Protein AF-A0A7X1P0K0-F1 (afdb_monomer_lite)

pLDDT: mean 72.16, std 23.35, range [21.23, 95.69]

Secondary structure (DSSP, 8-state):
--PPP--------------PPP--------HHHHHHHHHHHH--GGGS-HHHHHHHHHHHHHHHHHHHHHTT-HHHHHHHHHHHTTEEEEEEE-TTSS-EE-HHHHHHHHHHHHHTT--S-PPPPTT-SS---TT----SS---

Radius of gyration: 26.15 Å; chains: 1; bounding box: 44×65×74 Å

Structure (mmCIF, N/CA/C/O backbone):
data_AF-A0A7X1P0K0-F1
#
_entry.id   AF-A0A7X1P0K0-F1
#
loop_
_atom_site.group_PDB
_atom_site.id
_atom_site.type_symbol
_atom_site.label_atom_id
_atom_site.label_alt_id
_atom_site.label_comp_id
_atom_site.label_asym_id
_atom_site.label_entity_id
_atom_site.label_seq_id
_atom_site.pdbx_PDB_ins_code
_atom_site.Cartn_x
_atom_site.Cartn_y
_atom_site.Cartn_z
_atom_site.occupancy
_atom_site.B_iso_or_equiv
_atom_site.auth_seq_id
_atom_site.auth_comp_id
_atom_site.auth_asym_id
_atom_site.auth_atom_id
_atom_site.pdbx_PDB_model_num
ATOM 1 N N . MET A 1 1 ? -8.105 27.519 53.487 1.00 41.38 1 MET A N 1
ATOM 2 C CA . MET A 1 1 ? -7.883 28.438 52.351 1.00 41.38 1 MET A CA 1
ATOM 3 C C . MET A 1 1 ? -6.881 29.509 52.755 1.00 41.38 1 MET A C 1
ATOM 5 O O . MET A 1 1 ? -7.204 30.260 53.666 1.00 41.38 1 MET A O 1
ATOM 9 N N . PRO A 1 2 ? -5.701 29.587 52.121 1.00 34.84 2 PRO A N 1
ATOM 10 C CA . PRO A 1 2 ? -4.842 30.767 52.186 1.00 34.84 2 PRO A CA 1
ATOM 11 C C . PRO A 1 2 ? -4.853 31.532 50.851 1.00 34.84 2 PRO A C 1
ATOM 13 O O . PRO A 1 2 ? -4.687 30.959 49.777 1.00 34.84 2 PRO A O 1
ATOM 16 N N . THR A 1 3 ? -5.076 32.839 50.944 1.00 40.69 3 THR A N 1
ATOM 17 C CA . THR A 1 3 ? -5.170 33.820 49.855 1.00 40.69 3 THR A CA 1
ATOM 18 C C . THR A 1 3 ? -3.791 34.324 49.415 1.00 40.69 3 THR A C 1
ATOM 20 O O . THR A 1 3 ? -2.991 34.720 50.259 1.00 40.69 3 THR A O 1
ATOM 23 N N . TYR A 1 4 ? -3.541 34.373 48.103 1.00 34.72 4 TYR A N 1
ATOM 24 C CA . TYR A 1 4 ? -2.341 34.969 47.491 1.00 34.72 4 TYR A CA 1
ATOM 25 C C . TYR A 1 4 ? -2.583 36.445 47.099 1.00 34.72 4 TYR A C 1
ATOM 27 O O . TYR A 1 4 ? -3.680 36.764 46.627 1.00 34.72 4 TYR A O 1
ATOM 35 N N . PRO A 1 5 ? -1.597 37.356 47.250 1.00 40.56 5 PRO A N 1
ATOM 36 C CA . PRO A 1 5 ? -1.775 38.774 46.946 1.00 40.56 5 PRO A CA 1
ATOM 37 C C . PRO A 1 5 ? -1.612 39.066 45.444 1.00 40.56 5 PRO A C 1
ATOM 39 O O . PRO A 1 5 ? -0.717 38.540 44.785 1.00 40.56 5 PRO A O 1
ATOM 42 N N . LYS A 1 6 ? -2.468 39.941 44.896 1.00 39.59 6 LYS A N 1
ATOM 43 C CA . LYS A 1 6 ? -2.365 40.443 43.515 1.00 39.59 6 LYS A CA 1
ATOM 44 C C . LYS A 1 6 ? -1.377 41.611 43.454 1.00 39.59 6 LYS A C 1
ATOM 46 O O . LYS A 1 6 ? -1.687 42.696 43.946 1.00 39.59 6 LYS A O 1
ATOM 51 N N . SER A 1 7 ? -0.221 41.417 42.822 1.00 40.66 7 SER A N 1
ATOM 52 C CA . SER A 1 7 ? 0.666 42.514 42.424 1.00 40.66 7 SER A CA 1
ATOM 53 C C . SER A 1 7 ? 0.181 43.134 41.108 1.00 40.66 7 SER A C 1
ATOM 55 O O . SER A 1 7 ? -0.171 42.447 40.150 1.00 40.66 7 SER A O 1
ATOM 57 N N . LYS A 1 8 ? 0.107 44.466 41.092 1.00 39.44 8 LYS A N 1
ATOM 58 C CA . LYS A 1 8 ? -0.254 45.275 39.927 1.00 39.44 8 LYS A CA 1
ATOM 59 C C . LYS A 1 8 ? 0.939 45.339 38.969 1.00 39.44 8 LYS A C 1
ATOM 61 O O . LYS A 1 8 ? 2.002 45.801 39.368 1.00 39.44 8 LYS A O 1
ATOM 66 N N . LEU A 1 9 ? 0.745 44.940 37.713 1.00 39.34 9 LEU A N 1
ATOM 67 C CA . LEU A 1 9 ? 1.635 45.275 36.600 1.00 39.34 9 LEU A CA 1
ATOM 68 C C . LEU A 1 9 ? 0.927 46.314 35.728 1.00 39.34 9 LEU A C 1
ATOM 70 O O . LEU A 1 9 ? 0.146 45.992 34.838 1.00 39.34 9 LEU A O 1
ATOM 74 N N . THR A 1 10 ? 1.165 47.579 36.050 1.00 34.94 10 THR A N 1
ATOM 75 C CA . THR A 1 10 ? 0.877 48.731 35.192 1.00 34.94 10 THR A CA 1
ATOM 76 C C . THR A 1 10 ? 2.114 49.027 34.349 1.00 34.94 10 THR A C 1
ATOM 78 O O . THR A 1 10 ? 3.195 49.178 34.909 1.00 34.94 10 THR A O 1
ATOM 81 N N . GLY A 1 11 ? 1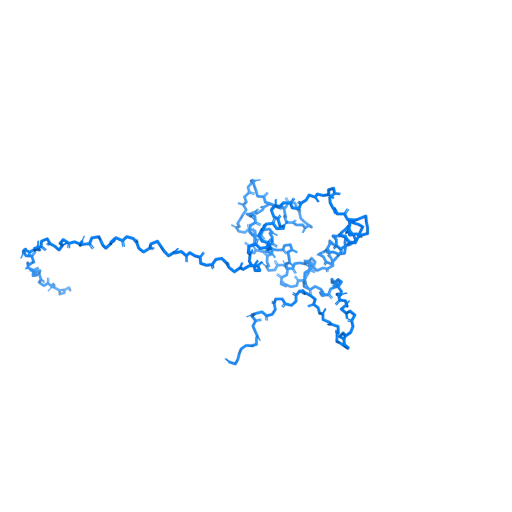.932 49.166 33.032 1.00 32.44 11 GLY A N 1
ATOM 82 C CA . GLY A 1 11 ? 2.897 49.825 32.143 1.00 32.44 11 GLY A CA 1
ATOM 83 C C . GLY A 1 11 ? 3.753 48.900 31.276 1.00 32.44 11 GLY A C 1
ATOM 84 O O . GLY A 1 11 ? 4.973 48.908 31.388 1.00 32.44 11 GLY A O 1
ATOM 85 N N . GLY A 1 12 ? 3.130 48.131 30.380 1.00 32.22 12 GLY A N 1
ATOM 86 C CA . GLY A 1 12 ? 3.835 47.509 29.258 1.00 32.22 12 GLY A CA 1
ATOM 87 C C . GLY A 1 12 ? 4.088 48.545 28.164 1.00 32.22 12 GLY A C 1
ATOM 88 O O . GLY A 1 12 ? 3.174 48.885 27.418 1.00 32.22 12 GLY A O 1
ATOM 89 N N . SER A 1 13 ? 5.316 49.060 28.098 1.00 31.53 13 SER A N 1
ATOM 90 C CA . SER A 1 13 ? 5.837 49.767 26.925 1.00 31.53 13 SER A CA 1
ATOM 91 C C . SER A 1 13 ? 5.728 48.852 25.703 1.00 31.53 13 SER A C 1
ATOM 93 O O . SER A 1 13 ? 6.074 47.672 25.782 1.00 31.53 13 SER A O 1
ATOM 95 N N . ALA A 1 14 ? 5.207 49.386 24.598 1.00 36.25 14 ALA A N 1
ATOM 96 C CA . ALA A 1 14 ? 5.053 48.681 23.337 1.00 36.25 14 ALA A CA 1
ATOM 97 C C . ALA A 1 14 ? 6.414 48.149 22.864 1.00 36.25 14 ALA A C 1
ATOM 99 O O . ALA A 1 14 ? 7.291 48.911 22.462 1.00 36.25 14 ALA A O 1
ATOM 100 N N . ILE A 1 15 ? 6.590 46.828 22.918 1.00 41.38 15 ILE A N 1
ATOM 101 C CA . ILE A 1 15 ? 7.692 46.157 22.235 1.00 41.38 15 ILE A CA 1
ATOM 102 C C . ILE A 1 15 ? 7.289 46.123 20.766 1.00 41.38 15 ILE A C 1
ATOM 104 O O . ILE A 1 15 ? 6.531 45.259 20.328 1.00 41.38 15 ILE A O 1
ATOM 108 N N . GLU A 1 16 ? 7.743 47.124 20.022 1.00 36.84 16 GLU A N 1
ATOM 109 C CA . GLU A 1 16 ? 7.662 47.148 18.573 1.00 36.84 16 GLU A CA 1
ATOM 110 C C . GLU A 1 16 ? 8.475 45.967 18.034 1.00 36.84 16 GLU A C 1
ATOM 112 O O . GLU A 1 16 ? 9.703 45.993 17.957 1.00 36.84 16 GLU A O 1
ATOM 117 N N . THR A 1 17 ? 7.781 44.869 17.732 1.00 39.78 17 THR A N 1
ATOM 118 C CA . THR A 1 17 ? 8.357 43.722 17.038 1.00 39.78 17 THR A CA 1
ATOM 119 C C . THR A 1 17 ? 8.744 44.181 15.643 1.00 39.78 17 THR A C 1
ATOM 121 O O . THR A 1 17 ? 7.913 44.201 14.731 1.00 39.78 17 THR A O 1
ATOM 124 N N . ARG A 1 18 ? 10.011 44.569 15.486 1.00 33.25 18 ARG A N 1
ATOM 125 C CA . ARG A 1 18 ? 10.661 44.750 14.193 1.00 33.25 18 ARG A CA 1
ATOM 126 C C . ARG A 1 18 ? 10.434 43.464 13.396 1.00 33.25 18 ARG A C 1
ATOM 128 O O . ARG A 1 18 ? 10.997 42.419 13.712 1.00 33.25 18 ARG A O 1
ATOM 135 N N . ARG A 1 19 ? 9.529 43.511 12.414 1.00 42.62 19 ARG A N 1
ATOM 136 C CA . ARG A 1 19 ? 9.377 42.439 11.429 1.00 42.62 19 ARG A CA 1
ATOM 137 C C . ARG A 1 19 ? 10.659 42.434 10.613 1.00 42.62 19 ARG A C 1
ATOM 139 O O . ARG A 1 19 ? 10.834 43.274 9.735 1.00 42.62 19 ARG A O 1
ATOM 146 N N . GLU A 1 20 ? 11.566 41.530 10.959 1.00 42.69 20 GLU A N 1
ATOM 147 C CA . GLU A 1 20 ? 12.721 41.235 10.124 1.00 42.69 20 GLU A CA 1
ATOM 148 C C . GLU A 1 20 ? 12.213 40.839 8.726 1.00 42.69 20 GLU A C 1
ATOM 150 O O . GLU A 1 20 ? 11.269 40.043 8.624 1.00 42.69 20 GLU A O 1
ATOM 155 N N . PRO A 1 21 ? 12.761 41.424 7.646 1.00 40.38 21 PRO A N 1
ATOM 156 C CA . PRO A 1 21 ? 12.362 41.077 6.294 1.00 40.38 21 PRO A CA 1
ATOM 157 C C . PRO A 1 21 ? 12.607 39.585 6.075 1.00 40.38 21 PRO A C 1
ATOM 159 O O . PRO A 1 21 ? 13.673 39.061 6.398 1.00 40.38 21 PRO A O 1
ATOM 162 N N . GLY A 1 22 ? 11.566 38.912 5.580 1.00 39.38 22 GLY A N 1
ATOM 163 C CA . GLY A 1 22 ? 11.527 37.472 5.391 1.00 39.38 22 GLY A CA 1
ATOM 164 C C . GLY A 1 22 ? 12.794 36.968 4.718 1.00 39.38 22 GLY A C 1
ATOM 165 O O . GLY A 1 22 ? 13.160 37.409 3.630 1.00 39.38 22 GLY A O 1
ATOM 166 N N . HIS A 1 23 ? 13.452 36.025 5.381 1.00 45.34 23 HIS A N 1
ATOM 167 C CA . HIS A 1 23 ? 14.465 35.204 4.755 1.00 45.34 23 HIS A CA 1
ATOM 168 C C . HIS A 1 23 ? 13.734 34.344 3.719 1.00 45.34 23 HIS A C 1
ATOM 170 O O . HIS A 1 23 ? 13.201 33.282 4.044 1.00 45.34 23 HIS A O 1
ATOM 176 N N . THR A 1 24 ? 13.630 34.828 2.480 1.00 44.19 24 THR A N 1
ATOM 177 C CA . THR A 1 24 ? 13.305 33.971 1.343 1.00 44.19 24 THR A CA 1
ATOM 178 C C . THR A 1 24 ? 14.504 33.051 1.191 1.00 44.19 24 T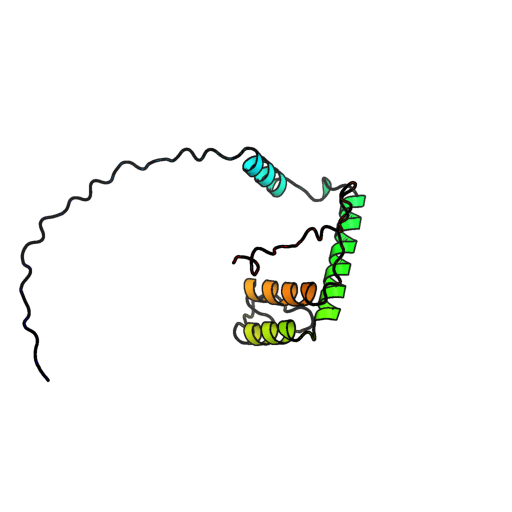HR A C 1
ATOM 180 O O . THR A 1 24 ? 15.454 33.362 0.482 1.00 44.19 24 THR A O 1
ATOM 183 N N . ALA A 1 25 ? 14.516 31.966 1.963 1.00 51.41 25 ALA A N 1
ATOM 184 C CA . ALA A 1 25 ? 15.462 30.893 1.760 1.00 51.41 25 ALA A CA 1
ATOM 185 C C . ALA A 1 25 ? 15.234 30.416 0.326 1.00 51.41 25 ALA A C 1
ATOM 187 O O . ALA A 1 25 ? 14.210 29.789 0.043 1.00 51.41 25 ALA A O 1
ATOM 188 N N . GLU A 1 26 ? 16.141 30.759 -0.587 1.00 55.34 26 GLU A N 1
ATOM 189 C CA . GLU A 1 26 ? 16.251 30.049 -1.852 1.00 55.34 26 GLU A CA 1
ATOM 190 C C . GLU A 1 26 ? 16.475 28.585 -1.483 1.00 55.34 26 GLU A C 1
ATOM 192 O O . GLU A 1 26 ? 17.551 28.175 -1.045 1.00 55.34 26 GLU A O 1
ATOM 197 N N . ARG A 1 27 ? 15.396 27.804 -1.541 1.00 62.16 27 ARG A N 1
ATOM 198 C CA . ARG A 1 27 ? 15.438 26.370 -1.310 1.00 62.16 27 ARG A CA 1
ATOM 199 C C . ARG A 1 27 ? 16.267 25.811 -2.454 1.00 62.16 27 ARG A C 1
ATOM 201 O O . ARG A 1 27 ? 15.764 25.714 -3.569 1.00 62.16 27 ARG A O 1
ATOM 208 N N . SER A 1 28 ? 17.535 25.491 -2.200 1.00 68.94 28 SER A N 1
ATOM 209 C CA . SER A 1 28 ? 18.311 24.727 -3.168 1.00 68.94 28 SER A CA 1
ATOM 210 C C . SER A 1 28 ? 17.625 23.363 -3.281 1.00 68.94 28 SER A C 1
ATOM 212 O O . SER A 1 28 ? 17.618 22.550 -2.357 1.00 68.94 28 SER A O 1
ATOM 214 N N . GLU A 1 29 ? 16.868 23.171 -4.357 1.00 71.12 29 GLU A N 1
ATOM 215 C CA . GLU A 1 29 ? 16.219 21.895 -4.616 1.00 71.12 29 GLU A CA 1
ATOM 216 C C . GLU A 1 29 ? 17.300 20.896 -5.014 1.00 71.12 29 GLU A C 1
ATOM 218 O O . GLU A 1 29 ? 18.022 21.095 -5.994 1.00 71.12 29 GLU A O 1
ATOM 223 N N . ASP A 1 30 ? 17.429 19.822 -4.234 1.00 89.50 30 ASP A N 1
ATOM 224 C CA . ASP A 1 30 ? 18.289 18.702 -4.595 1.00 89.50 30 ASP A CA 1
ATOM 225 C C . ASP A 1 30 ? 17.865 18.200 -5.982 1.00 89.50 30 ASP A C 1
ATOM 227 O O . ASP A 1 30 ? 16.691 17.916 -6.231 1.00 89.50 30 ASP A O 1
ATOM 231 N N . ARG A 1 31 ? 18.828 18.089 -6.902 1.00 91.12 31 ARG A N 1
ATOM 232 C CA . ARG A 1 31 ? 18.596 17.606 -8.268 1.00 91.12 31 ARG A CA 1
ATOM 233 C C . ARG A 1 31 ? 17.901 16.247 -8.272 1.00 91.12 31 ARG A C 1
ATOM 235 O O . ARG A 1 31 ? 17.075 16.002 -9.147 1.00 91.12 31 ARG A O 1
ATOM 242 N N . VAL A 1 32 ? 18.209 15.386 -7.303 1.00 93.25 32 VAL A N 1
ATOM 243 C CA . VAL A 1 32 ? 17.559 14.079 -7.152 1.00 93.25 32 VAL A CA 1
ATOM 244 C C . VAL A 1 32 ? 16.110 14.250 -6.703 1.00 93.25 32 VAL A C 1
ATOM 246 O O . VAL A 1 32 ? 15.215 13.650 -7.296 1.00 93.25 32 VAL A O 1
ATOM 249 N N . GLN A 1 33 ? 15.855 15.108 -5.711 1.00 92.62 33 GLN A N 1
ATOM 250 C CA . GLN A 1 33 ? 14.498 15.409 -5.248 1.00 92.62 33 GLN A CA 1
ATOM 251 C C . GLN A 1 33 ? 13.642 15.997 -6.377 1.00 92.62 33 GLN A C 1
ATOM 253 O O . GLN A 1 33 ? 12.513 15.551 -6.589 1.00 92.62 33 GLN A O 1
ATOM 258 N N . SER A 1 34 ? 14.182 16.967 -7.117 1.00 92.38 34 SER A N 1
ATOM 259 C CA . SER A 1 34 ? 13.494 17.620 -8.233 1.00 92.38 34 SER A CA 1
ATOM 260 C C . SER A 1 34 ? 13.191 16.622 -9.354 1.00 92.38 34 SER A C 1
ATOM 262 O O . SER A 1 34 ? 12.057 16.540 -9.826 1.00 92.38 34 SER A O 1
ATOM 264 N N . PHE A 1 35 ? 14.160 15.768 -9.706 1.00 94.00 35 PHE A N 1
ATOM 265 C CA . PHE A 1 35 ? 13.965 14.704 -10.689 1.00 94.00 35 PHE A CA 1
ATOM 266 C C . PHE A 1 35 ? 12.861 13.722 -10.280 1.00 94.00 35 PHE A C 1
ATOM 268 O O . PHE A 1 35 ? 11.960 13.464 -11.074 1.00 94.00 35 PHE A O 1
ATOM 275 N N . LEU A 1 36 ? 12.891 13.199 -9.049 1.00 93.94 36 LEU A N 1
ATOM 276 C CA . LEU A 1 36 ? 11.883 12.247 -8.570 1.00 93.94 36 LEU A CA 1
ATOM 277 C C . LEU A 1 36 ? 10.490 12.874 -8.502 1.00 93.94 36 LEU A C 1
ATOM 279 O O . LEU A 1 36 ? 9.513 12.236 -8.887 1.00 93.94 36 LEU A O 1
ATOM 283 N N . THR A 1 37 ? 10.403 14.127 -8.051 1.00 95.00 37 THR A N 1
ATOM 284 C CA . THR A 1 37 ? 9.139 14.874 -7.981 1.00 95.00 37 THR A CA 1
ATOM 285 C C . THR A 1 37 ? 8.542 15.050 -9.371 1.00 95.00 37 THR A C 1
ATOM 287 O O . THR A 1 37 ? 7.364 14.754 -9.579 1.00 95.00 37 THR A O 1
ATOM 290 N N . ARG A 1 38 ? 9.361 15.479 -10.337 1.00 94.38 38 ARG A N 1
ATOM 291 C CA . ARG A 1 38 ? 8.937 15.645 -11.726 1.00 94.38 38 ARG A CA 1
ATOM 292 C C . ARG A 1 38 ? 8.523 14.313 -12.340 1.00 94.38 38 ARG A C 1
ATOM 294 O O . ARG A 1 38 ? 7.422 14.212 -12.864 1.00 94.38 38 ARG A O 1
ATOM 301 N N . TYR A 1 39 ? 9.364 13.287 -12.211 1.00 93.50 39 TYR A N 1
ATOM 302 C CA . TYR A 1 39 ? 9.077 11.949 -12.720 1.00 93.50 39 TYR A CA 1
ATOM 303 C C . TYR A 1 39 ? 7.749 11.413 -12.170 1.00 93.50 39 TYR A C 1
ATOM 305 O O . TYR A 1 39 ? 6.894 11.004 -12.942 1.00 93.50 39 TYR A O 1
ATOM 313 N N . ALA A 1 40 ? 7.528 11.478 -10.854 1.00 92.62 40 ALA A N 1
ATOM 314 C CA . ALA A 1 40 ? 6.293 10.994 -10.238 1.00 92.62 40 ALA A CA 1
ATOM 315 C C . ALA A 1 40 ? 5.045 11.800 -10.641 1.00 92.62 40 ALA A C 1
ATOM 317 O O . ALA A 1 40 ? 3.952 11.239 -10.674 1.00 92.62 40 ALA A O 1
ATOM 318 N N . SER A 1 41 ? 5.198 13.095 -10.933 1.00 95.50 41 SER A N 1
ATOM 319 C CA . SER A 1 41 ? 4.081 13.979 -11.297 1.00 95.50 41 SER A CA 1
ATOM 320 C C . SER A 1 41 ? 3.717 13.908 -12.783 1.00 95.50 41 SER A C 1
ATOM 322 O O . SER A 1 41 ? 2.561 14.125 -13.133 1.00 95.50 41 SER A O 1
ATOM 324 N N . GLU A 1 42 ? 4.692 13.633 -13.655 1.00 95.69 42 GLU A N 1
ATOM 325 C CA . GLU A 1 42 ? 4.513 13.600 -15.114 1.00 95.69 42 GLU A CA 1
ATOM 326 C C . GLU A 1 42 ? 4.281 12.185 -15.669 1.00 95.69 42 GLU A C 1
ATOM 328 O O . GLU A 1 42 ? 3.808 12.061 -16.795 1.00 95.69 42 GLU A O 1
ATOM 333 N N . LEU A 1 43 ? 4.592 11.125 -14.911 1.00 94.06 43 LEU A N 1
ATOM 334 C CA . LEU A 1 43 ? 4.461 9.737 -15.366 1.00 94.06 43 LEU A CA 1
ATOM 335 C C . LEU A 1 43 ? 3.004 9.376 -15.678 1.00 94.06 43 LEU A C 1
ATOM 337 O O . LEU A 1 43 ? 2.136 9.423 -14.802 1.00 94.06 43 LEU A O 1
ATOM 341 N N . ARG A 1 44 ? 2.747 8.924 -16.908 1.00 94.31 44 ARG A N 1
ATOM 342 C CA . ARG A 1 44 ? 1.432 8.434 -17.326 1.00 94.31 44 ARG A CA 1
ATOM 343 C C . ARG A 1 44 ? 1.434 6.924 -17.476 1.00 94.31 44 ARG A C 1
ATOM 345 O O . ARG A 1 44 ? 2.468 6.289 -17.664 1.00 94.31 44 ARG A O 1
ATOM 352 N N . TYR A 1 45 ? 0.243 6.335 -17.427 1.00 90.69 45 TYR A N 1
ATOM 353 C CA . TYR A 1 45 ? 0.086 4.896 -17.621 1.00 90.69 45 TYR A CA 1
ATOM 354 C C . TYR A 1 45 ? 0.557 4.447 -19.011 1.00 90.69 45 TYR A C 1
ATOM 356 O O . TYR A 1 45 ? 1.129 3.370 -19.145 1.00 90.69 45 TYR A O 1
ATOM 364 N N . GLU A 1 46 ? 0.351 5.288 -20.027 1.00 94.50 46 GLU A N 1
ATOM 365 C CA . GLU A 1 46 ? 0.751 5.010 -21.410 1.00 94.50 46 GLU A CA 1
ATOM 366 C C . GLU A 1 46 ? 2.275 4.950 -21.601 1.00 94.50 46 GLU A C 1
ATOM 368 O O . GLU A 1 46 ? 2.742 4.304 -22.535 1.00 94.50 46 GLU A O 1
ATOM 373 N N . ASP A 1 47 ? 3.040 5.581 -20.706 1.00 93.25 47 ASP A N 1
ATOM 374 C CA . ASP A 1 47 ? 4.505 5.587 -20.748 1.00 93.25 47 ASP A CA 1
ATOM 375 C C . ASP A 1 47 ? 5.107 4.306 -20.141 1.00 93.25 47 ASP A C 1
ATOM 377 O O . ASP A 1 47 ? 6.317 4.079 -20.212 1.00 93.25 47 ASP A O 1
ATOM 381 N N . LEU A 1 48 ? 4.280 3.459 -19.513 1.00 92.31 48 LEU A N 1
ATOM 382 C CA . LEU A 1 48 ? 4.734 2.240 -18.855 1.00 92.31 48 LEU A CA 1
ATOM 383 C C . LEU A 1 48 ? 4.896 1.099 -19.868 1.00 92.31 48 LEU A C 1
ATOM 385 O O . LEU A 1 48 ? 3.945 0.764 -20.580 1.00 92.31 48 LEU A O 1
ATOM 389 N N . PRO A 1 49 ? 6.049 0.412 -19.881 1.00 94.56 49 PRO A N 1
ATOM 390 C CA . PRO A 1 49 ? 6.214 -0.756 -20.724 1.00 94.56 49 PRO A CA 1
ATOM 391 C C . PRO A 1 49 ? 5.300 -1.899 -20.261 1.00 94.56 49 PRO A C 1
ATOM 393 O O . PRO A 1 49 ? 4.961 -2.032 -19.077 1.00 94.56 49 PRO A O 1
ATOM 396 N N . ALA A 1 50 ? 4.894 -2.748 -21.206 1.00 93.69 50 ALA A N 1
ATOM 397 C CA . ALA A 1 50 ? 3.916 -3.804 -20.958 1.00 93.69 50 ALA A CA 1
ATOM 398 C C . ALA A 1 50 ? 4.377 -4.782 -19.863 1.00 93.69 50 ALA A C 1
ATOM 400 O O . ALA A 1 50 ? 3.561 -5.214 -19.041 1.00 93.69 50 ALA A O 1
ATOM 401 N N . GLU A 1 51 ? 5.678 -5.083 -19.793 1.00 92.94 51 GLU A N 1
ATOM 402 C CA . GLU A 1 51 ? 6.244 -5.905 -18.726 1.00 92.94 51 GLU A CA 1
ATOM 403 C C . GLU A 1 51 ? 6.096 -5.259 -17.343 1.00 92.94 51 GLU A C 1
ATOM 405 O O . GLU A 1 51 ? 5.763 -5.956 -16.385 1.00 92.94 51 GLU A O 1
ATOM 410 N N . ALA A 1 52 ? 6.255 -3.936 -17.224 1.00 91.94 52 ALA A N 1
ATOM 411 C CA . ALA A 1 52 ? 6.102 -3.230 -15.953 1.00 91.94 52 ALA A CA 1
ATOM 412 C C . ALA A 1 52 ? 4.642 -3.235 -15.491 1.00 91.94 52 ALA A C 1
ATOM 414 O O . ALA A 1 52 ? 4.359 -3.486 -14.318 1.00 91.94 52 ALA A O 1
ATOM 415 N N . VAL A 1 53 ? 3.700 -3.040 -16.418 1.00 94.31 53 VAL A N 1
ATOM 416 C CA . VAL A 1 53 ? 2.263 -3.142 -16.135 1.00 94.31 53 VAL A CA 1
ATOM 417 C C . VAL A 1 53 ? 1.893 -4.549 -15.671 1.00 94.31 53 VAL A C 1
ATOM 419 O O . VAL A 1 53 ? 1.165 -4.711 -14.689 1.00 94.31 53 VAL A O 1
ATOM 422 N N . HIS A 1 54 ? 2.377 -5.578 -16.367 1.00 93.31 54 HIS A N 1
ATOM 423 C CA . HIS A 1 54 ? 2.128 -6.965 -15.986 1.00 93.31 54 HIS A CA 1
ATOM 424 C C . HIS A 1 54 ? 2.707 -7.266 -14.597 1.00 93.31 54 HIS A C 1
ATOM 426 O O . HIS A 1 54 ? 1.998 -7.751 -13.715 1.00 93.31 54 HIS A O 1
ATOM 432 N N . ALA A 1 55 ? 3.961 -6.884 -14.369 1.00 90.06 55 ALA A N 1
ATOM 433 C CA . ALA A 1 55 ? 4.651 -7.054 -13.100 1.00 90.06 55 ALA A CA 1
ATOM 434 C C . ALA A 1 55 ? 3.958 -6.309 -11.940 1.00 90.06 55 ALA A C 1
ATOM 436 O O . ALA A 1 55 ? 3.937 -6.814 -10.815 1.00 90.06 55 ALA A O 1
ATOM 437 N N . ALA A 1 56 ? 3.367 -5.138 -12.197 1.00 90.81 56 ALA A N 1
ATOM 438 C CA . ALA A 1 56 ? 2.571 -4.397 -11.222 1.00 90.81 56 ALA A CA 1
ATOM 439 C C . ALA A 1 56 ? 1.260 -5.122 -10.878 1.00 90.81 56 ALA A C 1
ATOM 441 O O . ALA A 1 56 ? 0.913 -5.230 -9.703 1.00 90.81 56 ALA A O 1
ATOM 442 N N . LYS A 1 57 ? 0.556 -5.676 -11.875 1.00 93.31 57 LYS A N 1
ATOM 443 C CA . LYS A 1 57 ? -0.666 -6.470 -11.652 1.00 93.31 57 LYS A CA 1
ATOM 444 C C . LYS A 1 57 ? -0.393 -7.694 -10.782 1.00 93.31 57 LYS A C 1
ATOM 446 O O . LYS A 1 57 ? -1.133 -7.928 -9.831 1.00 93.31 57 LYS A O 1
ATOM 451 N N . VAL A 1 58 ? 0.683 -8.428 -11.073 1.00 92.88 58 VAL A N 1
ATOM 452 C CA . VAL A 1 58 ? 1.103 -9.591 -10.274 1.00 92.88 58 VAL A CA 1
ATOM 453 C C . VAL A 1 58 ? 1.342 -9.186 -8.818 1.00 92.88 58 VAL A C 1
ATOM 455 O O . VAL A 1 58 ? 0.761 -9.787 -7.922 1.00 92.88 58 VAL A O 1
ATOM 458 N N . ARG A 1 59 ? 2.083 -8.096 -8.580 1.00 88.69 59 ARG A N 1
ATOM 459 C CA . ARG A 1 59 ? 2.359 -7.581 -7.225 1.00 88.69 59 ARG A CA 1
ATOM 460 C C . ARG A 1 59 ? 1.104 -7.141 -6.468 1.00 88.69 59 ARG A C 1
ATOM 462 O O . ARG A 1 59 ? 1.030 -7.306 -5.253 1.00 88.69 59 ARG A O 1
ATOM 469 N N . ILE A 1 60 ? 0.121 -6.558 -7.159 1.00 90.56 60 ILE A N 1
ATOM 470 C CA . ILE A 1 60 ? -1.163 -6.186 -6.543 1.00 90.56 60 ILE A CA 1
ATOM 471 C C . ILE A 1 60 ? -1.910 -7.443 -6.090 1.00 90.56 60 ILE A C 1
ATOM 473 O O . ILE A 1 60 ? -2.403 -7.484 -4.964 1.00 90.56 60 ILE A O 1
ATOM 477 N N . ILE A 1 61 ? -1.971 -8.467 -6.943 1.00 92.06 61 ILE A N 1
ATOM 478 C CA . ILE A 1 61 ? -2.628 -9.741 -6.623 1.00 92.06 61 ILE A CA 1
ATOM 479 C C . ILE A 1 61 ? -1.911 -10.440 -5.461 1.00 92.06 61 ILE A C 1
ATOM 481 O O . ILE A 1 61 ? -2.580 -10.870 -4.524 1.00 92.06 61 ILE A O 1
ATOM 485 N N . ASP A 1 62 ? -0.577 -10.481 -5.477 1.00 88.75 62 ASP A N 1
ATOM 486 C CA . ASP A 1 62 ? 0.248 -11.022 -4.389 1.00 88.75 62 ASP A CA 1
ATOM 487 C C . ASP A 1 62 ? -0.043 -10.320 -3.054 1.00 88.75 62 ASP A C 1
ATOM 489 O O . ASP A 1 62 ? -0.384 -10.957 -2.058 1.00 88.75 62 ASP A O 1
ATOM 493 N N . THR A 1 63 ? -0.049 -8.983 -3.056 1.00 87.38 63 THR A N 1
ATOM 494 C CA . THR A 1 63 ? -0.344 -8.180 -1.859 1.00 87.38 63 THR A CA 1
ATOM 495 C C . THR A 1 63 ? -1.742 -8.474 -1.304 1.00 87.38 63 THR A C 1
ATOM 497 O O . THR A 1 63 ? -1.924 -8.538 -0.087 1.00 87.38 63 THR A O 1
ATOM 500 N N . LEU A 1 64 ? -2.741 -8.663 -2.172 1.00 90.12 64 LEU A N 1
ATOM 501 C CA . LEU A 1 64 ? -4.095 -9.038 -1.753 1.00 90.12 64 LEU A CA 1
ATOM 502 C C . LEU A 1 64 ? -4.141 -10.463 -1.184 1.00 90.12 64 LEU A C 1
ATOM 504 O O . LEU A 1 64 ? -4.823 -10.690 -0.185 1.00 90.12 64 LEU A O 1
ATOM 508 N N . GLY A 1 65 ? -3.398 -11.402 -1.774 1.00 89.19 65 GLY A N 1
ATOM 509 C CA . GLY A 1 65 ? -3.245 -12.760 -1.252 1.00 89.19 65 GLY A CA 1
ATOM 510 C C . GLY A 1 65 ? -2.617 -12.767 0.142 1.00 89.19 65 GLY A C 1
ATOM 511 O O . GLY A 1 65 ? -3.175 -13.361 1.067 1.00 89.19 65 GLY A O 1
ATOM 512 N N . ALA A 1 66 ? -1.521 -12.027 0.322 1.00 87.69 66 ALA A N 1
ATOM 513 C CA . ALA A 1 66 ? -0.870 -11.850 1.615 1.00 87.69 66 ALA A CA 1
ATOM 514 C C . ALA A 1 66 ? -1.810 -11.190 2.635 1.00 87.69 66 ALA A C 1
ATOM 516 O O . ALA A 1 66 ? -1.901 -11.644 3.771 1.00 87.69 66 ALA A O 1
ATOM 517 N N . LEU A 1 67 ? -2.583 -10.179 2.231 1.00 88.81 67 LEU A N 1
ATOM 518 C CA . LEU A 1 67 ? -3.565 -9.536 3.106 1.00 88.81 67 LEU A CA 1
ATOM 519 C C . LEU A 1 67 ? -4.609 -10.521 3.628 1.00 88.81 67 LEU A C 1
ATOM 521 O O . LEU A 1 67 ? -4.920 -10.512 4.820 1.00 88.81 67 LEU A O 1
ATOM 525 N N . ILE A 1 68 ? -5.147 -11.365 2.747 1.00 89.12 68 ILE A N 1
ATOM 526 C CA . ILE A 1 68 ? -6.131 -12.385 3.119 1.00 89.12 68 ILE A CA 1
ATOM 527 C C . ILE A 1 68 ? -5.492 -13.410 4.064 1.00 89.12 68 ILE A C 1
ATOM 529 O O . ILE A 1 68 ? -6.086 -13.738 5.088 1.00 89.12 68 ILE A O 1
ATOM 533 N N . ALA A 1 69 ? -4.266 -13.857 3.775 1.00 87.94 69 ALA A N 1
ATOM 534 C CA . ALA A 1 69 ? -3.530 -14.787 4.632 1.00 87.94 69 ALA A CA 1
ATOM 535 C C . ALA A 1 69 ? -3.235 -14.201 6.026 1.00 87.94 69 ALA A C 1
ATOM 537 O O . ALA A 1 69 ? -3.316 -14.901 7.034 1.00 87.94 69 ALA A O 1
ATOM 538 N N . GLY A 1 70 ? -2.926 -12.905 6.097 1.00 85.75 70 GLY A N 1
ATOM 539 C CA . GLY A 1 70 ? -2.645 -12.188 7.337 1.00 85.75 70 GLY A CA 1
ATOM 540 C C . GLY A 1 70 ? -3.884 -11.718 8.094 1.00 85.75 70 GLY A C 1
ATOM 541 O O . GLY A 1 70 ? -3.754 -11.233 9.217 1.00 85.75 70 GLY A O 1
ATOM 542 N N . PHE A 1 71 ? -5.086 -11.859 7.527 1.00 88.38 71 PHE A N 1
ATOM 543 C CA . PHE A 1 71 ? -6.305 -11.262 8.071 1.00 88.38 71 PHE A CA 1
ATOM 544 C C . PHE A 1 71 ? -6.561 -11.659 9.531 1.00 88.38 71 PHE A C 1
ATOM 546 O O . PHE A 1 71 ? -6.873 -10.800 10.358 1.00 88.38 71 PHE A O 1
ATOM 553 N N . ASP A 1 72 ? -6.362 -12.922 9.895 1.00 88.50 72 ASP A N 1
ATOM 554 C CA . ASP A 1 72 ? -6.564 -13.395 11.269 1.00 88.50 72 ASP A CA 1
ATOM 555 C C . ASP A 1 72 ? -5.318 -13.310 12.155 1.00 88.50 72 ASP A C 1
ATOM 557 O O . ASP A 1 72 ? -5.330 -13.793 13.286 1.00 88.50 72 ASP A O 1
ATOM 561 N N . GLY A 1 73 ? -4.267 -12.623 11.711 1.00 88.19 73 GLY A N 1
ATOM 562 C CA . GLY A 1 73 ? -3.092 -12.333 12.523 1.00 88.19 73 GLY A CA 1
ATOM 563 C C . GLY A 1 73 ? -3.424 -11.552 13.795 1.00 88.19 73 GLY A C 1
ATOM 564 O O . GLY A 1 73 ? -4.255 -10.642 13.787 1.00 88.19 73 GLY A O 1
ATOM 565 N N . ALA A 1 74 ? -2.742 -11.866 14.901 1.00 90.31 74 ALA A N 1
ATOM 566 C CA . ALA A 1 74 ? -2.898 -11.148 16.169 1.00 90.31 74 ALA A CA 1
ATOM 567 C C . ALA A 1 74 ? -2.774 -9.610 16.035 1.00 90.31 74 ALA A C 1
ATOM 569 O O . ALA A 1 74 ? -3.695 -8.916 16.479 1.00 90.31 74 ALA A O 1
ATOM 570 N N . PRO A 1 75 ? -1.735 -9.048 15.377 1.00 87.25 75 PRO A N 1
ATOM 571 C CA . PRO A 1 75 ? -1.645 -7.598 15.193 1.00 87.25 75 PRO A CA 1
ATOM 572 C C . PRO A 1 75 ? -2.721 -7.059 14.242 1.00 87.25 75 PRO A C 1
ATOM 574 O O . PRO A 1 75 ? -3.192 -5.939 14.413 1.00 87.25 75 PRO A O 1
ATOM 577 N N . CYS A 1 76 ? -3.171 -7.860 13.275 1.00 88.44 76 CYS A N 1
ATOM 578 C CA . CYS A 1 76 ? -4.205 -7.470 12.316 1.00 88.44 76 CYS A CA 1
ATOM 579 C C . CYS A 1 76 ? -5.581 -7.358 12.983 1.00 88.44 76 CYS A C 1
ATOM 581 O O . CYS A 1 76 ? -6.340 -6.434 12.689 1.00 88.44 76 CYS A O 1
ATOM 583 N N . ARG A 1 77 ? -5.893 -8.261 13.923 1.00 89.94 77 ARG A N 1
ATOM 584 C CA . ARG A 1 77 ? -7.104 -8.177 14.752 1.00 89.94 77 ARG A CA 1
ATOM 585 C C . ARG A 1 77 ? -7.092 -6.936 15.637 1.00 89.94 77 ARG A C 1
ATOM 587 O O . ARG A 1 77 ? -8.096 -6.231 15.676 1.00 89.94 77 ARG A O 1
ATOM 594 N N . LEU A 1 78 ? -5.966 -6.650 16.291 1.00 89.81 78 LEU A N 1
ATOM 595 C CA . LEU A 1 78 ? -5.830 -5.464 17.138 1.00 89.81 78 LEU A CA 1
ATOM 596 C C . LEU A 1 78 ? -5.975 -4.174 16.318 1.00 89.81 78 LEU A C 1
ATOM 598 O O . LEU A 1 78 ? -6.747 -3.294 16.684 1.00 89.81 78 LEU A O 1
ATOM 602 N N . ALA A 1 79 ? -5.321 -4.095 15.157 1.00 89.62 79 ALA A N 1
ATOM 603 C CA . ALA A 1 79 ? -5.454 -2.954 14.256 1.00 89.62 79 ALA A CA 1
ATOM 604 C C . ALA A 1 79 ? -6.915 -2.740 13.811 1.00 89.62 79 ALA A C 1
ATOM 606 O O . ALA A 1 79 ? -7.399 -1.609 13.787 1.00 89.62 79 ALA A O 1
ATOM 607 N N . ARG A 1 80 ? -7.658 -3.822 13.522 1.00 89.50 80 ARG A N 1
ATOM 608 C CA . ARG A 1 80 ? -9.098 -3.743 13.212 1.00 89.50 80 ARG A CA 1
ATOM 609 C C . ARG A 1 80 ? -9.949 -3.276 14.388 1.00 89.50 80 ARG A C 1
ATOM 611 O O . ARG A 1 80 ? -10.961 -2.623 14.150 1.00 89.50 80 ARG A O 1
ATOM 618 N N . GLN A 1 81 ? -9.588 -3.636 15.617 1.00 89.00 81 GLN A N 1
ATOM 619 C CA . GLN A 1 81 ? -10.288 -3.164 16.813 1.00 89.00 81 GLN A CA 1
ATOM 620 C C . GLN A 1 81 ? -10.113 -1.655 16.969 1.00 89.00 81 GLN A C 1
ATOM 622 O O . GLN A 1 81 ? -11.111 -0.958 17.077 1.00 89.00 81 GLN A O 1
ATOM 627 N N . VAL A 1 82 ? -8.886 -1.146 16.837 1.00 88.44 82 VAL A N 1
ATOM 628 C CA . VAL A 1 82 ? -8.618 0.303 16.887 1.00 88.44 82 VAL A CA 1
ATOM 629 C C . VAL A 1 82 ? -9.369 1.047 15.776 1.00 88.44 82 VAL A C 1
ATOM 631 O O . VAL A 1 82 ? -9.991 2.076 16.016 1.00 88.44 82 VAL A O 1
ATOM 634 N N . ALA A 1 83 ? -9.392 0.502 14.557 1.00 86.75 83 ALA A N 1
ATOM 635 C CA . ALA A 1 83 ? -10.152 1.099 13.459 1.00 86.75 83 ALA A CA 1
ATOM 636 C C . ALA A 1 83 ? -11.680 1.039 13.657 1.00 86.75 83 ALA A C 1
ATOM 638 O O . ALA A 1 83 ? -12.411 1.809 13.035 1.00 86.75 83 ALA A O 1
ATOM 639 N N . ALA A 1 84 ? -12.193 0.139 14.504 1.00 83.25 84 ALA A N 1
ATOM 640 C CA . ALA A 1 84 ? -13.625 0.057 14.778 1.00 83.25 84 ALA A CA 1
ATOM 641 C C . ALA A 1 84 ? -14.145 1.275 15.554 1.00 83.25 84 ALA A C 1
ATOM 643 O O . ALA A 1 84 ? -15.330 1.583 15.416 1.00 83.25 84 ALA A O 1
ATOM 644 N N . ASP A 1 85 ? -13.268 1.969 16.283 1.00 83.94 85 ASP A N 1
ATOM 645 C CA . ASP A 1 85 ? -13.590 3.168 17.060 1.00 83.94 85 ASP A CA 1
ATOM 646 C C . ASP A 1 85 ? -13.595 4.448 16.197 1.00 83.94 85 ASP A C 1
ATOM 648 O O . ASP A 1 85 ? -14.103 5.484 16.617 1.00 83.94 85 ASP A O 1
ATOM 652 N N . MET A 1 86 ? -13.080 4.380 14.961 1.00 80.31 86 MET A N 1
ATOM 653 C CA . MET A 1 86 ? -12.900 5.522 14.046 1.00 80.31 86 MET A CA 1
ATOM 654 C C . MET A 1 86 ? -13.767 5.416 12.777 1.00 80.31 86 MET A C 1
ATOM 656 O O . MET A 1 86 ? -13.365 5.802 11.674 1.00 80.31 86 MET A O 1
ATOM 660 N N . GLN A 1 87 ? -14.980 4.873 12.916 1.00 79.00 87 GLN A N 1
ATOM 661 C CA . GLN A 1 87 ? -15.889 4.651 11.789 1.00 79.00 87 GLN A CA 1
ATOM 662 C C . GLN A 1 87 ? -16.324 5.958 11.122 1.00 79.00 87 GLN A C 1
ATOM 664 O O . GLN A 1 87 ? -16.795 6.891 11.771 1.00 79.00 87 GLN A O 1
ATOM 669 N N . GLN A 1 88 ? -16.228 5.993 9.792 1.00 81.62 88 GLN A N 1
ATOM 670 C CA . GLN A 1 88 ? -16.694 7.108 8.971 1.00 81.62 88 GLN A CA 1
ATOM 671 C C . GLN A 1 88 ? -17.434 6.590 7.736 1.00 81.62 88 GLN A C 1
ATOM 673 O O . GLN A 1 88 ? -16.932 5.730 7.011 1.00 81.62 88 GLN A O 1
ATOM 678 N N . ALA A 1 89 ? -18.626 7.136 7.474 1.00 73.31 89 ALA A N 1
ATOM 679 C CA . ALA A 1 89 ? -19.484 6.702 6.366 1.00 73.31 89 ALA A CA 1
ATOM 680 C C . ALA A 1 89 ? -18.856 6.969 4.981 1.00 73.31 89 ALA A C 1
ATOM 682 O O . ALA A 1 89 ? -18.943 6.122 4.090 1.00 73.31 89 ALA A O 1
ATOM 683 N N . ASN A 1 90 ? -18.144 8.094 4.841 1.00 80.81 90 ASN A N 1
ATOM 684 C CA . ASN A 1 90 ? -17.379 8.467 3.642 1.00 80.81 90 ASN A CA 1
ATOM 685 C C . ASN A 1 90 ? -15.913 7.995 3.697 1.00 80.81 90 ASN A C 1
ATOM 687 O O . ASN A 1 90 ? -15.042 8.568 3.048 1.00 80.81 90 ASN A O 1
ATOM 691 N N . GLY A 1 91 ? -15.636 6.970 4.502 1.00 86.31 91 GLY A N 1
ATOM 692 C CA . GLY A 1 91 ? -14.304 6.415 4.694 1.00 86.31 91 GLY A CA 1
ATOM 693 C C . GLY A 1 91 ? -13.894 5.357 3.663 1.00 86.31 91 GLY A C 1
ATOM 694 O O . GLY A 1 91 ? -14.662 4.968 2.777 1.00 86.31 91 GLY A O 1
ATOM 695 N N . ALA A 1 92 ? -12.677 4.842 3.825 1.00 89.31 92 ALA A N 1
ATOM 696 C CA . ALA A 1 92 ? -12.164 3.707 3.065 1.00 89.31 92 ALA A CA 1
ATOM 697 C C . ALA A 1 92 ? -12.533 2.367 3.719 1.00 89.31 92 ALA A C 1
ATOM 699 O O . ALA A 1 92 ? -12.809 2.275 4.917 1.00 89.31 92 ALA A O 1
ATOM 700 N N . THR A 1 93 ? -12.556 1.313 2.901 1.00 90.44 93 THR A N 1
ATOM 701 C CA . THR A 1 93 ? -12.990 -0.026 3.321 1.00 90.44 93 THR A CA 1
ATOM 702 C C . THR A 1 93 ? -11.843 -0.797 3.968 1.00 90.44 93 THR A C 1
ATOM 704 O O . THR A 1 93 ? -10.727 -0.837 3.444 1.00 90.44 93 THR A O 1
ATOM 707 N N . LEU A 1 94 ? -12.145 -1.459 5.084 1.00 88.44 94 LEU A N 1
ATOM 708 C CA . LEU A 1 94 ? -11.267 -2.457 5.687 1.00 88.44 94 LEU A CA 1
ATOM 709 C C . LEU A 1 94 ? -11.374 -3.760 4.892 1.00 88.44 94 LEU A C 1
ATOM 711 O O . LEU A 1 94 ? -12.405 -4.441 4.954 1.00 88.44 94 LEU A O 1
ATOM 715 N N . LEU A 1 95 ? -10.327 -4.094 4.137 1.00 87.69 95 LEU A N 1
ATOM 716 C CA . LEU A 1 95 ? -10.302 -5.262 3.259 1.00 87.69 95 LEU A CA 1
ATOM 717 C C . LEU A 1 95 ? -10.511 -6.546 4.081 1.00 87.69 95 LEU A C 1
ATOM 719 O O . LEU A 1 95 ? -9.953 -6.705 5.165 1.00 87.69 95 LEU A O 1
ATOM 723 N N . GLY A 1 96 ? -11.382 -7.432 3.589 1.00 85.06 96 GLY A N 1
ATOM 724 C CA . GLY A 1 96 ? -11.855 -8.613 4.327 1.00 85.06 96 GLY A CA 1
ATOM 725 C C . GLY A 1 96 ? -13.070 -8.364 5.235 1.00 85.06 96 GLY A C 1
ATOM 726 O O . G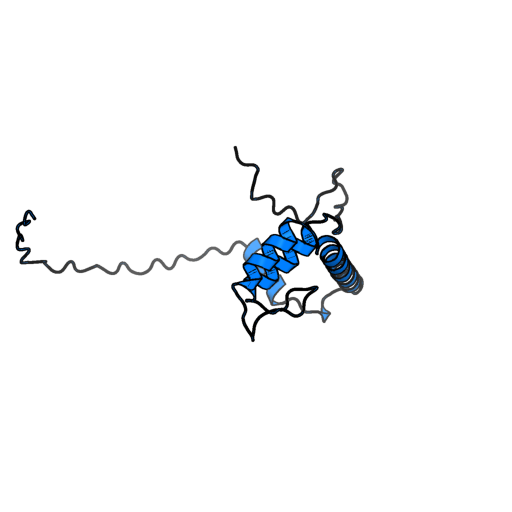LY A 1 96 ? -13.572 -9.296 5.856 1.00 85.06 96 GLY A O 1
ATOM 727 N N . THR A 1 97 ? -13.598 -7.135 5.303 1.00 86.38 97 THR A N 1
ATOM 728 C CA . THR A 1 97 ? -14.837 -6.816 6.036 1.00 86.38 97 THR A CA 1
ATOM 729 C C . THR A 1 97 ? -15.763 -5.898 5.231 1.00 86.38 97 THR A C 1
ATOM 731 O O . THR A 1 97 ? -15.406 -5.406 4.165 1.00 86.38 97 THR A O 1
ATOM 734 N N . ARG A 1 98 ? -16.967 -5.630 5.758 1.00 85.50 98 ARG A N 1
ATOM 735 C CA . ARG A 1 98 ? -17.897 -4.616 5.218 1.00 85.50 98 ARG A CA 1
ATOM 736 C C . ARG A 1 98 ? -17.805 -3.261 5.933 1.00 85.50 98 ARG A C 1
ATOM 738 O O . ARG A 1 98 ? -18.643 -2.394 5.702 1.00 85.50 98 ARG A O 1
ATOM 745 N N . LYS A 1 99 ? -16.835 -3.087 6.837 1.00 86.38 99 LYS A N 1
ATOM 746 C CA . LYS A 1 99 ? -16.692 -1.869 7.644 1.00 86.38 99 LYS A CA 1
ATOM 747 C C . LYS A 1 99 ? -15.890 -0.807 6.891 1.00 86.38 99 LYS A C 1
ATOM 749 O O . LYS A 1 99 ? -14.947 -1.127 6.165 1.00 86.38 99 LYS A O 1
ATOM 754 N N . LYS A 1 100 ? -16.254 0.456 7.116 1.00 88.69 100 LYS A N 1
ATOM 755 C CA . LYS A 1 100 ? -15.530 1.630 6.622 1.00 88.69 100 LYS A CA 1
ATOM 756 C C . LYS A 1 100 ? -15.003 2.459 7.789 1.00 88.69 100 LYS A C 1
ATOM 758 O O . LYS A 1 100 ? -15.683 2.606 8.802 1.00 88.69 100 LYS A O 1
ATOM 763 N N . THR A 1 101 ? -13.797 2.984 7.630 1.00 90.00 101 THR A N 1
ATOM 764 C CA . THR A 1 101 ? -13.088 3.818 8.612 1.00 90.00 101 THR A CA 1
ATOM 765 C C . THR A 1 101 ? -12.406 4.978 7.890 1.00 90.00 101 THR A C 1
ATOM 767 O O . THR A 1 101 ? -12.389 5.017 6.658 1.00 90.00 101 THR A O 1
ATOM 770 N N . SER A 1 102 ? -11.843 5.929 8.628 1.00 90.25 102 SER A N 1
ATOM 771 C CA . SER A 1 102 ? -11.012 6.991 8.054 1.00 90.25 102 SER A CA 1
ATOM 772 C C . SER A 1 102 ? -9.899 6.451 7.128 1.00 90.25 102 SER A C 1
ATOM 774 O O . SER A 1 102 ? -9.443 5.312 7.257 1.00 90.25 102 SER A O 1
ATOM 776 N N . LEU A 1 103 ? -9.493 7.252 6.138 1.00 90.12 103 LEU A N 1
ATOM 777 C CA . LEU A 1 103 ? -8.562 6.847 5.069 1.00 90.12 103 LEU A CA 1
ATOM 778 C C . LEU A 1 103 ? -7.214 6.342 5.605 1.00 90.12 103 LEU A C 1
ATOM 780 O O . LEU A 1 103 ? -6.706 5.315 5.157 1.00 90.12 103 LEU A O 1
ATOM 784 N N . ASP A 1 104 ? -6.671 7.059 6.581 1.00 89.94 104 ASP A N 1
ATOM 785 C CA . ASP A 1 104 ? -5.433 6.754 7.292 1.00 89.94 104 ASP A CA 1
ATOM 786 C C . ASP A 1 104 ? -5.516 5.412 8.031 1.00 89.94 104 ASP A C 1
ATOM 788 O O . ASP A 1 104 ? -4.651 4.550 7.859 1.00 89.94 104 ASP A O 1
ATOM 792 N N . MET A 1 105 ? -6.603 5.177 8.769 1.00 90.19 105 MET A N 1
ATOM 793 C CA . MET A 1 105 ? -6.804 3.928 9.504 1.00 90.19 105 MET A CA 1
ATOM 794 C C . MET A 1 105 ? -7.043 2.741 8.577 1.00 90.19 105 MET A C 1
ATOM 796 O O . MET A 1 105 ? -6.542 1.645 8.833 1.00 90.19 105 MET A O 1
ATOM 800 N N . ALA A 1 106 ? -7.767 2.938 7.475 1.00 90.00 106 ALA A N 1
ATOM 801 C CA . ALA A 1 106 ? -7.969 1.879 6.496 1.00 90.00 106 ALA A CA 1
ATOM 802 C C . ALA A 1 106 ? -6.641 1.463 5.852 1.00 90.00 106 ALA A C 1
ATOM 804 O O . ALA A 1 106 ? -6.361 0.269 5.737 1.00 90.00 106 ALA A O 1
ATOM 805 N N . ALA A 1 107 ? -5.801 2.435 5.484 1.00 91.06 107 ALA A N 1
ATOM 806 C CA . ALA A 1 107 ? -4.469 2.172 4.955 1.00 91.06 107 ALA A CA 1
ATOM 807 C C . ALA A 1 107 ? -3.598 1.427 5.977 1.00 91.06 107 ALA A C 1
ATOM 809 O O . ALA A 1 107 ? -2.982 0.420 5.630 1.00 91.06 107 ALA A O 1
ATOM 810 N N . PHE A 1 108 ? -3.609 1.862 7.240 1.00 90.69 108 PHE A N 1
ATOM 811 C CA 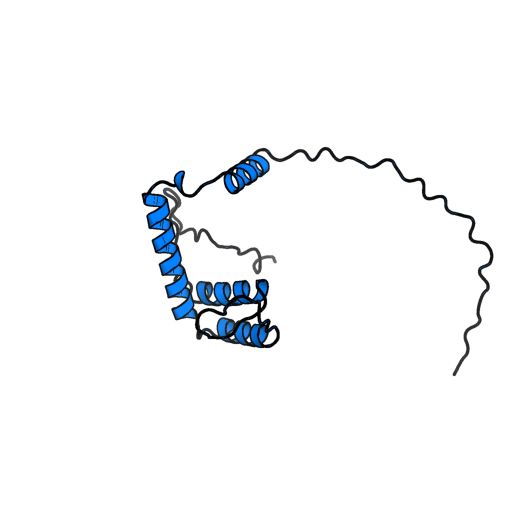. PHE A 1 108 ? -2.855 1.226 8.319 1.00 90.69 108 PHE A CA 1
ATOM 812 C C . PHE A 1 108 ? -3.256 -0.239 8.537 1.00 90.69 108 PHE A C 1
ATOM 814 O O . PHE A 1 108 ? -2.397 -1.125 8.570 1.00 90.69 108 PHE A O 1
ATOM 821 N N . VAL A 1 109 ? -4.556 -0.523 8.639 1.00 91.56 109 VAL A N 1
ATOM 822 C CA . VAL A 1 109 ? -5.052 -1.888 8.865 1.00 91.56 109 VAL A CA 1
ATOM 823 C C . VAL A 1 109 ? -4.758 -2.789 7.670 1.00 91.56 109 VAL A C 1
ATOM 825 O O . VAL A 1 109 ? -4.256 -3.899 7.852 1.00 91.56 109 VAL A O 1
ATOM 828 N N . ASN A 1 110 ? -5.038 -2.317 6.453 1.00 91.50 110 ASN A N 1
ATOM 829 C CA . ASN A 1 110 ? -4.819 -3.098 5.237 1.00 91.50 110 ASN A CA 1
ATOM 830 C C . ASN A 1 110 ? -3.323 -3.391 5.029 1.00 91.50 110 ASN A C 1
ATOM 832 O O . ASN A 1 110 ? -2.959 -4.521 4.711 1.00 91.50 110 ASN A O 1
ATOM 836 N N . ALA A 1 111 ? -2.446 -2.411 5.272 1.00 89.19 111 ALA A N 1
ATOM 837 C CA . ALA A 1 111 ? -0.998 -2.602 5.191 1.00 89.19 111 ALA A CA 1
ATOM 838 C C . ALA A 1 111 ? -0.484 -3.580 6.258 1.00 89.19 111 ALA A C 1
ATOM 840 O O . ALA A 1 111 ? 0.344 -4.439 5.957 1.00 89.19 111 ALA A O 1
ATOM 841 N N . THR A 1 112 ? -1.005 -3.491 7.486 1.00 89.69 112 THR A N 1
ATOM 842 C CA . THR A 1 112 ? -0.658 -4.417 8.575 1.00 89.69 112 THR A CA 1
ATOM 843 C C . THR A 1 112 ? -1.036 -5.852 8.214 1.00 89.69 112 THR A C 1
ATOM 845 O O . THR A 1 112 ? -0.219 -6.755 8.374 1.00 89.69 112 THR A O 1
ATOM 848 N N . ALA A 1 113 ? -2.241 -6.058 7.676 1.00 87.88 113 ALA A N 1
ATOM 849 C CA . ALA A 1 113 ? -2.708 -7.368 7.230 1.00 87.88 113 ALA A CA 1
ATOM 850 C C . ALA A 1 113 ? -1.883 -7.925 6.062 1.00 87.88 113 ALA A C 1
ATOM 852 O O . ALA A 1 113 ? -1.531 -9.099 6.079 1.00 87.88 113 ALA A O 1
ATOM 853 N N . ALA A 1 114 ? -1.515 -7.087 5.090 1.00 86.81 114 ALA A N 1
ATOM 854 C CA . ALA A 1 114 ? -0.666 -7.499 3.973 1.00 86.81 114 ALA A CA 1
ATOM 855 C C . ALA A 1 114 ? 0.764 -7.857 4.401 1.00 86.81 114 ALA A C 1
ATOM 857 O O . ALA A 1 114 ? 1.377 -8.742 3.809 1.00 86.81 114 ALA A O 1
ATOM 858 N N . ARG A 1 115 ? 1.313 -7.173 5.414 1.00 85.69 115 ARG A N 1
ATOM 859 C CA . ARG A 1 115 ? 2.713 -7.354 5.814 1.00 85.69 115 ARG A CA 1
ATOM 860 C C . ARG A 1 115 ? 2.922 -8.433 6.868 1.00 85.69 115 ARG A C 1
ATOM 862 O O . ARG A 1 115 ? 3.928 -9.125 6.808 1.00 85.69 115 ARG A O 1
ATOM 869 N N . PHE A 1 116 ? 1.975 -8.604 7.790 1.00 85.25 116 PHE A N 1
ATOM 870 C CA . PHE A 1 116 ? 2.095 -9.538 8.910 1.00 85.25 116 PHE A CA 1
ATOM 871 C C . PHE A 1 116 ? 2.556 -10.964 8.547 1.00 85.25 116 PHE A C 1
ATOM 873 O O . PHE A 1 116 ? 3.413 -11.481 9.261 1.00 85.25 116 PHE A O 1
ATOM 880 N N . PRO A 1 117 ? 2.039 -11.619 7.490 1.00 81.44 117 PRO A N 1
ATOM 881 C CA . PRO A 1 117 ? 2.426 -12.995 7.196 1.00 81.44 117 PRO A CA 1
ATOM 882 C C . PRO A 1 117 ? 3.799 -13.109 6.514 1.00 81.44 117 PRO A C 1
ATOM 884 O O . PRO A 1 117 ? 4.272 -14.223 6.331 1.00 81.44 117 PRO A O 1
ATOM 887 N N . GLU A 1 118 ? 4.435 -11.988 6.139 1.00 80.25 118 GLU A N 1
ATOM 888 C CA . GLU A 1 118 ? 5.736 -11.948 5.447 1.00 80.25 118 GLU A CA 1
ATOM 889 C C . GLU A 1 118 ? 5.768 -12.796 4.155 1.00 80.25 118 GLU A C 1
ATOM 891 O O . GLU A 1 118 ? 6.798 -13.339 3.768 1.00 80.25 118 GLU A O 1
ATOM 896 N N . LEU A 1 119 ? 4.624 -12.886 3.466 1.00 75.38 119 LEU A N 1
ATOM 897 C CA . LEU A 1 119 ? 4.453 -13.640 2.215 1.00 75.38 119 LEU A CA 1
ATOM 898 C C . LEU A 1 119 ? 4.606 -12.782 0.953 1.00 75.38 119 LEU A C 1
ATOM 900 O O . LEU A 1 119 ? 4.444 -13.290 -0.146 1.00 75.38 119 LEU A O 1
ATOM 904 N N . THR A 1 120 ? 4.891 -11.488 1.105 1.00 67.62 120 THR A N 1
ATOM 905 C CA . THR A 1 120 ? 5.012 -10.566 -0.030 1.00 67.62 120 THR A CA 1
ATOM 906 C C . THR A 1 120 ? 6.325 -10.775 -0.774 1.00 67.62 120 THR A C 1
ATOM 908 O O . THR A 1 120 ? 7.365 -10.914 -0.125 1.00 67.62 120 THR A O 1
ATOM 911 N N . ASP A 1 121 ? 6.285 -10.682 -2.101 1.00 65.56 121 ASP A N 1
ATOM 912 C CA . ASP A 1 121 ? 7.428 -10.888 -2.997 1.00 65.56 121 ASP A CA 1
ATOM 913 C C . ASP A 1 121 ? 8.753 -10.268 -2.521 1.00 65.56 121 ASP A C 1
ATOM 915 O O . ASP A 1 121 ? 8.831 -9.114 -2.073 1.00 65.56 121 ASP A O 1
ATOM 919 N N . THR A 1 122 ? 9.842 -11.012 -2.735 1.00 65.19 122 THR A N 1
ATOM 920 C CA . THR A 1 122 ? 11.190 -10.468 -2.578 1.00 65.19 122 THR A CA 1
ATOM 921 C C . THR A 1 122 ? 11.740 -9.957 -3.905 1.00 65.19 122 THR A C 1
ATOM 923 O O . THR A 1 122 ? 11.727 -10.649 -4.919 1.00 65.19 122 THR A O 1
ATOM 926 N N . TYR A 1 123 ? 12.278 -8.738 -3.900 1.00 64.50 123 TYR A N 1
ATOM 927 C CA . TYR A 1 123 ? 13.024 -8.209 -5.034 1.00 64.50 123 TYR A CA 1
ATOM 928 C C . TYR A 1 123 ? 14.486 -8.620 -4.948 1.00 64.50 123 TYR A C 1
ATOM 930 O O . TYR A 1 123 ? 15.199 -8.259 -4.017 1.00 64.50 123 TYR A O 1
ATOM 938 N N . HIS A 1 124 ? 14.947 -9.333 -5.962 1.00 61.22 124 HIS A N 1
ATOM 939 C CA . HIS A 1 124 ? 16.355 -9.654 -6.103 1.00 61.22 124 HIS A CA 1
ATOM 940 C C . HIS A 1 124 ? 17.014 -8.620 -7.012 1.00 61.22 124 HIS A C 1
ATOM 942 O O . HIS A 1 124 ? 16.673 -8.512 -8.189 1.00 61.22 124 HIS A O 1
ATOM 948 N N . TRP A 1 125 ? 17.966 -7.863 -6.466 1.00 58.06 125 TRP A N 1
ATOM 949 C CA . TRP A 1 125 ? 18.850 -7.028 -7.273 1.00 58.06 125 TRP A CA 1
ATOM 950 C C . TRP A 1 125 ? 19.962 -7.900 -7.884 1.00 58.06 125 TRP A C 1
ATOM 952 O O . TRP A 1 125 ? 20.639 -8.623 -7.142 1.00 58.06 125 TRP A O 1
ATOM 962 N N . PRO A 1 126 ? 20.192 -7.853 -9.209 1.00 48.84 126 PRO A N 1
ATOM 963 C CA . PRO A 1 126 ? 21.287 -8.587 -9.835 1.00 48.84 126 PRO A CA 1
ATOM 964 C C . PRO A 1 126 ? 22.639 -8.113 -9.279 1.00 48.84 126 PRO A C 1
ATOM 966 O O . PRO A 1 126 ? 23.040 -6.971 -9.485 1.00 48.84 126 PRO A O 1
ATOM 969 N N . GLY A 1 127 ? 23.342 -8.988 -8.555 1.00 60.75 127 GLY A N 1
ATOM 970 C CA . GLY A 1 127 ? 24.677 -8.713 -8.004 1.00 60.75 127 GLY A CA 1
ATOM 971 C C . GLY A 1 127 ? 24.752 -8.537 -6.483 1.00 60.75 127 GLY A C 1
ATOM 972 O O . GLY A 1 127 ? 25.855 -8.470 -5.948 1.00 60.75 127 GLY A O 1
ATOM 973 N N . SER A 1 128 ? 23.630 -8.526 -5.756 1.00 52.53 128 SER A N 1
ATOM 974 C CA . SER A 1 128 ? 23.649 -8.640 -4.292 1.00 52.53 128 SER A CA 1
ATOM 975 C C . SER A 1 128 ? 23.422 -10.099 -3.889 1.00 52.53 128 SER A C 1
ATOM 977 O O . SER A 1 128 ? 22.326 -10.621 -4.072 1.00 52.53 128 SER A O 1
ATOM 979 N N . GLY A 1 129 ? 24.428 -10.756 -3.301 1.00 47.81 129 GLY A N 1
ATOM 980 C CA . GLY A 1 129 ? 24.328 -12.129 -2.766 1.00 47.81 129 GLY A CA 1
ATOM 981 C C . GLY A 1 129 ? 23.360 -12.296 -1.581 1.00 47.81 129 GLY A C 1
ATOM 982 O O . GLY A 1 129 ? 23.265 -13.377 -1.009 1.00 47.81 129 GLY A O 1
ATOM 983 N N . SER A 1 130 ? 22.632 -11.237 -1.229 1.00 50.09 130 SER A N 1
ATOM 984 C CA . SER A 1 130 ? 21.652 -11.192 -0.153 1.00 50.09 130 SER A CA 1
ATOM 985 C C . SER A 1 130 ? 20.288 -10.832 -0.727 1.00 50.09 130 SER A C 1
ATOM 987 O O . SER A 1 130 ? 20.149 -9.893 -1.509 1.00 50.09 130 SER A O 1
ATOM 989 N N . VAL A 1 131 ? 19.277 -11.575 -0.291 1.00 45.91 131 VAL A N 1
ATOM 990 C CA . VAL A 1 131 ? 17.854 -11.370 -0.571 1.00 45.91 131 VAL A CA 1
ATOM 991 C C . VAL A 1 131 ? 17.403 -10.062 0.099 1.00 45.91 131 VAL A C 1
ATOM 993 O O . VAL A 1 131 ? 16.912 -10.040 1.230 1.00 45.91 131 VAL A O 1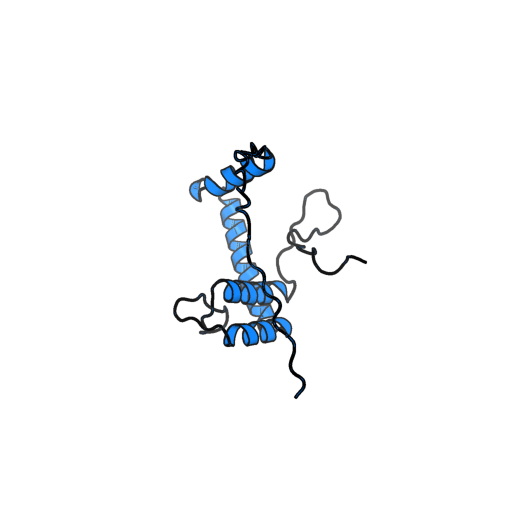
ATOM 996 N N . LEU A 1 132 ? 17.665 -8.933 -0.563 1.00 46.69 132 LEU A N 1
ATOM 997 C CA . LEU A 1 132 ? 17.240 -7.613 -0.113 1.00 46.69 132 LEU A CA 1
ATOM 998 C C . LEU A 1 132 ? 15.718 -7.550 -0.207 1.00 46.69 132 LEU A C 1
ATOM 1000 O O . LEU A 1 132 ? 15.155 -7.473 -1.288 1.00 46.69 132 LEU A O 1
ATOM 1004 N N . HIS A 1 133 ? 15.032 -7.553 0.932 1.00 45.75 133 HIS A N 1
ATOM 1005 C CA . HIS A 1 133 ? 13.620 -7.196 0.957 1.00 45.75 133 HIS A CA 1
ATOM 1006 C C . HIS A 1 133 ? 13.530 -5.699 0.612 1.00 45.75 133 HIS A C 1
ATOM 1008 O O . HIS A 1 133 ? 13.869 -4.871 1.461 1.00 45.75 133 HIS A O 1
ATOM 1014 N N . PRO A 1 134 ? 13.058 -5.303 -0.582 1.00 41.31 134 PRO A N 1
ATOM 1015 C CA . PRO A 1 134 ? 13.093 -3.912 -1.065 1.00 41.31 134 PRO A CA 1
ATOM 1016 C C . PRO A 1 134 ? 12.136 -2.981 -0.293 1.00 41.31 134 PRO A C 1
ATOM 1018 O O . PRO A 1 134 ? 11.952 -1.828 -0.666 1.00 41.31 134 PRO A O 1
ATOM 1021 N N . ARG A 1 135 ? 11.479 -3.485 0.761 1.00 36.38 135 ARG A N 1
ATOM 1022 C CA . ARG A 1 135 ? 10.496 -2.785 1.595 1.00 36.38 135 ARG A CA 1
ATOM 1023 C C . ARG A 1 135 ? 10.809 -2.832 3.091 1.00 36.38 135 ARG A C 1
ATOM 1025 O O . ARG A 1 135 ? 9.908 -2.607 3.896 1.00 36.38 135 ARG A O 1
ATOM 1032 N N . ARG A 1 136 ? 12.058 -3.092 3.503 1.00 32.19 136 ARG A N 1
ATOM 1033 C CA . ARG A 1 136 ? 12.459 -2.849 4.900 1.00 32.19 136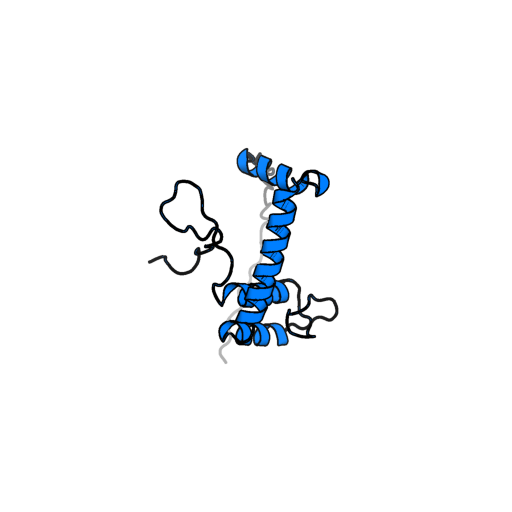 ARG A CA 1
ATOM 1034 C C . ARG A 1 136 ? 12.456 -1.343 5.195 1.00 32.19 136 ARG A C 1
ATOM 1036 O O . ARG A 1 136 ? 13.502 -0.718 5.296 1.00 32.19 136 ARG A O 1
ATOM 1043 N N . CYS A 1 137 ? 11.276 -0.784 5.452 1.00 31.56 137 CYS A N 1
ATOM 1044 C CA . CYS A 1 137 ? 11.119 0.300 6.416 1.00 31.56 137 CYS A CA 1
ATOM 1045 C C . CYS A 1 137 ? 11.329 -0.277 7.829 1.00 31.56 137 CYS A C 1
ATOM 1047 O O . CYS A 1 137 ? 10.420 -0.288 8.650 1.00 31.56 137 CYS A O 1
ATOM 1049 N N . GLN A 1 138 ? 12.528 -0.790 8.114 1.00 33.56 138 GLN A N 1
ATOM 1050 C CA . GLN A 1 138 ? 13.040 -0.878 9.480 1.00 33.56 138 GLN A CA 1
ATOM 1051 C C . GLN A 1 138 ? 13.777 0.438 9.747 1.00 33.56 138 GLN A C 1
ATOM 1053 O O . GLN A 1 138 ? 14.997 0.506 9.680 1.00 33.56 138 GLN A O 1
ATOM 1058 N N . ILE A 1 139 ? 13.012 1.504 9.990 1.00 30.11 139 ILE A N 1
ATOM 1059 C CA . ILE A 1 139 ? 13.495 2.682 10.734 1.00 30.11 139 ILE A CA 1
ATOM 1060 C C . ILE A 1 139 ? 12.980 2.668 12.183 1.00 30.11 139 ILE A C 1
ATOM 1062 O O . ILE A 1 139 ? 13.389 3.486 12.996 1.00 30.11 139 ILE A O 1
ATOM 1066 N N . ALA A 1 140 ? 12.169 1.686 12.577 1.00 29.55 140 ALA A N 1
ATOM 1067 C CA . ALA A 1 140 ? 11.820 1.486 13.977 1.00 29.55 140 ALA A CA 1
ATOM 1068 C C . ALA A 1 140 ? 12.317 0.113 14.440 1.00 29.55 140 ALA A C 1
ATOM 1070 O O . ALA A 1 140 ? 11.964 -0.897 13.836 1.00 29.55 140 ALA A O 1
ATOM 1071 N N . LEU A 1 141 ? 13.073 0.107 15.542 1.00 30.53 141 LEU A N 1
ATOM 1072 C CA . LEU A 1 141 ? 13.430 -1.036 16.404 1.00 30.53 141 LEU A CA 1
ATOM 1073 C C . LEU A 1 141 ? 14.829 -1.664 16.287 1.00 30.53 141 LEU A C 1
ATOM 1075 O O . LEU A 1 141 ? 15.044 -2.735 16.843 1.00 30.53 141 LEU A O 1
ATOM 1079 N N . GLN A 1 142 ? 15.823 -0.976 15.720 1.00 32.66 142 GLN A N 1
ATOM 1080 C CA . GLN A 1 142 ? 17.217 -1.258 16.097 1.00 32.66 142 GLN A CA 1
ATOM 1081 C C . GLN A 1 142 ? 18.057 0.028 16.106 1.00 32.66 142 GLN A C 1
ATOM 1083 O O . GLN A 1 142 ? 18.896 0.258 15.241 1.00 32.66 142 GLN A O 1
ATOM 1088 N N . TRP A 1 143 ? 17.798 0.876 17.098 1.00 21.23 143 TRP A N 1
ATOM 1089 C CA . TRP A 1 143 ? 18.778 1.831 17.615 1.00 21.23 143 TRP A CA 1
ATOM 1090 C C . TRP A 1 143 ? 19.120 1.377 19.046 1.00 21.23 143 TRP A C 1
ATOM 1092 O O . TRP A 1 143 ? 18.199 0.897 19.716 1.00 21.23 143 TRP A O 1
ATOM 1102 N N . PRO A 1 144 ? 20.391 1.422 19.488 1.00 34.59 144 PRO A N 1
ATOM 1103 C CA . PRO A 1 144 ? 20.747 1.152 20.882 1.00 34.59 144 PRO A CA 1
ATOM 1104 C C . PRO A 1 144 ? 20.066 2.114 21.863 1.00 34.59 144 PRO A C 1
ATOM 1106 O O . PRO A 1 144 ? 19.859 3.294 21.499 1.00 34.59 144 PRO A O 1
#

Foldseek 3Di:
DDDDDDDDDPDDDDPPPPPDPDPPPPPPQDPVNVVVVCCVVVDDPVPDDPVRVVVVVVQVVQLLVQLVVLCPPPVLVVLVVVQVVAFDPPADDQPPDPTGGHPVSSCVSSNCSSPVVVRHDFDDDPPDPDRDRVPPPPPPDDDD

Sequence (144 aa):
MPTYPKSKLTGGSAIETRREPGHTAERSEDRVQSFLTRYASELRYEDLPAEAVHAAKVRIIDTLGALIAGFDGAPCRLARQVAADMQQANGATLLGTRKKTSLDMAAFVNATAARFPELTDTYHWPGSGSVLHPRRCQIALQWP